Protein AF-A0A3C0PJB9-F1 (afdb_monomer)

Foldseek 3Di:
DDDDDAQDKDWDWDAQPPPRDIDTFIWGFHDWDDDPVDIDTDTHGDDDDPVRVVVVVVSVVVVVVVVVVVPDD

Structure (mmCIF, N/CA/C/O backbone):
data_AF-A0A3C0PJB9-F1
#
_entry.id   AF-A0A3C0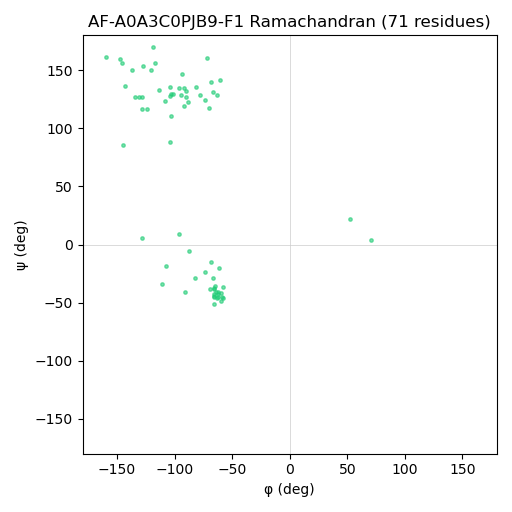PJB9-F1
#
loop_
_atom_site.group_PDB
_atom_site.id
_atom_site.type_symbol
_atom_site.label_atom_id
_atom_site.label_alt_id
_atom_site.label_comp_id
_atom_site.label_asym_id
_atom_site.label_entity_id
_atom_site.label_seq_id
_atom_site.pdbx_PDB_ins_code
_atom_site.Cartn_x
_atom_site.Cartn_y
_atom_site.Cartn_z
_atom_site.occupancy
_atom_site.B_iso_or_equiv
_atom_site.auth_seq_id
_atom_site.auth_comp_id
_atom_site.auth_asym_id
_atom_site.auth_atom_id
_atom_site.pdbx_PDB_model_num
ATOM 1 N N . THR A 1 1 ? 18.557 -12.416 -2.918 1.00 57.38 1 THR A N 1
ATOM 2 C CA . THR A 1 1 ? 17.370 -11.584 -2.647 1.00 57.38 1 THR A CA 1
ATOM 3 C C . THR A 1 1 ? 16.560 -11.576 -3.918 1.00 57.38 1 THR A C 1
ATOM 5 O O . THR A 1 1 ? 17.182 -11.461 -4.965 1.00 57.38 1 THR A O 1
ATOM 8 N N . GLU A 1 2 ? 15.252 -11.817 -3.867 1.00 68.31 2 GLU A N 1
ATOM 9 C CA 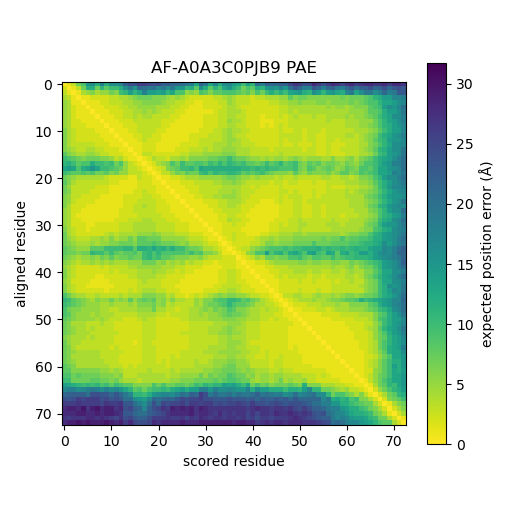. GLU A 1 2 ? 14.414 -11.718 -5.072 1.00 68.31 2 GLU A CA 1
ATOM 10 C C . GLU A 1 2 ? 14.437 -10.267 -5.565 1.00 68.31 2 GLU A C 1
ATOM 12 O O . GLU A 1 2 ? 14.272 -9.345 -4.765 1.00 68.31 2 GLU A O 1
ATOM 17 N N . GLU A 1 3 ? 14.732 -10.069 -6.849 1.00 83.31 3 GLU A N 1
ATOM 18 C CA . GLU A 1 3 ? 14.769 -8.747 -7.469 1.00 83.31 3 GLU A CA 1
ATOM 19 C C . GLU A 1 3 ? 13.368 -8.409 -7.976 1.00 83.31 3 GLU A C 1
ATOM 21 O O . GLU A 1 3 ? 12.768 -9.173 -8.733 1.00 83.31 3 GLU A O 1
ATOM 26 N N . TYR A 1 4 ? 12.818 -7.289 -7.511 1.00 90.88 4 TYR A N 1
ATOM 27 C CA . TYR A 1 4 ? 11.497 -6.834 -7.923 1.00 90.88 4 TYR A CA 1
ATOM 28 C C . TYR A 1 4 ? 11.603 -5.899 -9.127 1.00 90.88 4 TYR A C 1
ATOM 30 O O . TYR A 1 4 ? 12.398 -4.959 -9.134 1.00 90.88 4 TYR A O 1
ATOM 38 N N . GLU A 1 5 ? 10.742 -6.110 -10.118 1.00 94.06 5 GLU A N 1
ATOM 39 C CA . GLU A 1 5 ? 10.721 -5.345 -11.362 1.00 94.06 5 GLU A CA 1
ATOM 40 C C . GLU A 1 5 ? 9.416 -4.564 -11.546 1.00 94.06 5 GLU A C 1
ATOM 42 O O . GLU A 1 5 ? 8.344 -4.907 -11.034 1.00 94.06 5 GLU A O 1
ATOM 47 N N . LYS A 1 6 ? 9.494 -3.493 -12.340 1.00 95.12 6 LYS A N 1
ATOM 48 C CA . LYS A 1 6 ? 8.320 -2.711 -12.729 1.00 95.12 6 LYS A CA 1
ATOM 49 C C . LYS A 1 6 ? 7.328 -3.587 -13.499 1.00 95.12 6 LYS A C 1
ATOM 51 O O . LYS A 1 6 ? 7.710 -4.382 -14.346 1.00 95.12 6 LYS A O 1
ATOM 56 N N . ASN A 1 7 ? 6.040 -3.374 -13.247 1.00 96.00 7 ASN A N 1
ATOM 57 C CA . ASN A 1 7 ? 4.903 -4.133 -13.775 1.00 96.00 7 ASN A CA 1
ATOM 58 C C . ASN A 1 7 ? 4.738 -5.559 -13.224 1.00 96.00 7 ASN A C 1
ATOM 60 O O . ASN A 1 7 ? 3.804 -6.249 -13.636 1.00 96.00 7 ASN A O 1
ATOM 64 N N . MET A 1 8 ? 5.562 -5.996 -12.269 1.00 96.31 8 MET A N 1
ATOM 65 C CA . MET A 1 8 ? 5.281 -7.230 -11.538 1.00 96.31 8 MET A CA 1
ATOM 66 C C . MET A 1 8 ? 4.053 -7.060 -10.638 1.00 96.31 8 MET A C 1
ATOM 68 O O . MET A 1 8 ? 3.863 -6.022 -9.995 1.00 96.31 8 MET A O 1
ATOM 72 N N . VAL A 1 9 ? 3.223 -8.103 -10.588 1.00 96.06 9 VAL A N 1
ATOM 73 C CA . VAL A 1 9 ? 2.116 -8.208 -9.634 1.00 96.06 9 VAL A CA 1
ATOM 74 C C . VAL A 1 9 ? 2.631 -8.902 -8.384 1.00 96.06 9 VAL A C 1
ATOM 76 O O . VAL A 1 9 ? 3.192 -9.992 -8.454 1.00 96.06 9 VAL A O 1
ATOM 79 N N . VAL A 1 10 ? 2.422 -8.266 -7.241 1.00 95.00 10 VAL A N 1
ATOM 80 C CA . VAL A 1 10 ? 2.850 -8.751 -5.931 1.00 95.00 10 VAL A CA 1
ATOM 81 C C . VAL A 1 10 ? 1.673 -8.754 -4.971 1.00 95.00 10 VAL A C 1
ATOM 83 O O . VAL A 1 10 ? 0.738 -7.966 -5.108 1.00 95.00 10 VAL A O 1
ATOM 86 N N . ARG A 1 11 ? 1.729 -9.626 -3.966 1.00 94.94 11 ARG A N 1
ATOM 87 C CA . ARG A 1 11 ? 0.775 -9.622 -2.859 1.00 94.94 11 ARG A CA 1
ATOM 88 C C . ARG A 1 11 ? 1.438 -9.009 -1.639 1.00 94.94 11 ARG A C 1
ATOM 90 O O . ARG A 1 11 ? 2.330 -9.616 -1.053 1.00 94.94 11 ARG A O 1
ATOM 97 N N . ILE A 1 12 ? 0.995 -7.819 -1.257 1.00 94.00 12 ILE A N 1
ATOM 98 C CA . ILE A 1 12 ? 1.537 -7.103 -0.103 1.00 94.00 12 ILE A CA 1
ATOM 99 C C . ILE A 1 12 ? 0.709 -7.407 1.141 1.00 94.00 12 ILE A C 1
ATOM 101 O O . ILE A 1 12 ? -0.502 -7.615 1.067 1.00 94.00 12 ILE A O 1
ATOM 105 N N . THR A 1 13 ? 1.373 -7.447 2.291 1.00 94.62 13 THR A N 1
ATOM 106 C CA . THR A 1 13 ? 0.733 -7.507 3.607 1.00 94.62 13 THR A CA 1
ATOM 107 C C . THR A 1 13 ? 1.374 -6.443 4.479 1.00 94.62 13 THR A C 1
ATOM 109 O O . THR A 1 13 ? 2.598 -6.394 4.572 1.00 94.62 13 THR A O 1
ATOM 112 N N . PHE A 1 14 ? 0.564 -5.587 5.088 1.00 93.00 14 PHE A N 1
ATOM 113 C CA . PHE A 1 14 ? 1.041 -4.528 5.970 1.00 93.00 14 PHE A CA 1
ATOM 114 C C . PHE A 1 14 ? 0.032 -4.260 7.085 1.00 93.00 14 PHE A C 1
ATOM 116 O O . PHE A 1 14 ? -1.144 -4.606 6.969 1.00 93.00 14 PHE A O 1
ATOM 123 N N . THR A 1 15 ? 0.505 -3.643 8.163 1.00 93.50 15 THR A N 1
ATOM 124 C CA . THR A 1 15 ? -0.314 -3.302 9.327 1.00 93.50 15 THR A CA 1
ATOM 125 C C . THR A 1 15 ? -0.418 -1.792 9.440 1.00 93.50 15 THR A C 1
ATOM 127 O O . THR A 1 15 ? 0.595 -1.097 9.349 1.00 93.50 15 THR A O 1
ATOM 130 N N . LEU A 1 16 ? -1.629 -1.285 9.654 1.00 90.62 16 LEU A N 1
ATOM 131 C CA . LEU A 1 16 ? -1.82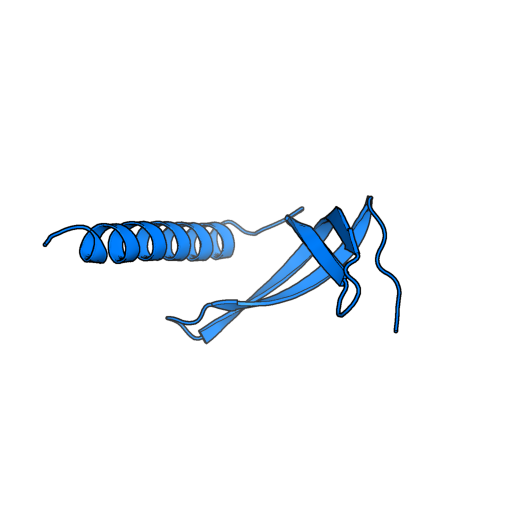6 0.116 10.004 1.00 90.62 16 LEU A CA 1
ATOM 132 C C . LEU A 1 16 ? -1.491 0.330 11.489 1.00 90.62 16 LEU A C 1
ATOM 134 O O . LEU A 1 16 ? -1.998 -0.406 12.340 1.00 90.62 16 LEU A O 1
ATOM 138 N N . PRO A 1 17 ? -0.635 1.314 11.819 1.00 84.19 17 PRO A N 1
ATOM 139 C CA . PRO A 1 17 ? -0.054 1.437 13.154 1.00 84.19 17 PRO A CA 1
ATOM 140 C C . PRO A 1 17 ? -1.080 1.768 14.244 1.00 84.19 17 PRO A C 1
ATOM 142 O O . PRO A 1 17 ? -0.887 1.379 15.391 1.00 84.19 17 PRO A O 1
ATOM 145 N N . GLU A 1 18 ? -2.174 2.456 13.910 1.00 79.06 18 GLU A N 1
ATOM 146 C CA . GLU A 1 18 ? -3.111 2.964 14.923 1.00 79.06 18 GLU A CA 1
ATOM 147 C C . GLU A 1 18 ? -4.131 1.932 15.414 1.00 79.06 18 GLU A C 1
ATOM 149 O O . GLU A 1 18 ? -4.612 2.010 16.540 1.00 79.06 18 GLU A O 1
ATOM 154 N N . ASN A 1 19 ? -4.486 0.964 14.574 1.00 77.12 19 ASN A N 1
ATOM 155 C CA . ASN A 1 19 ? -5.627 0.079 14.815 1.00 77.12 19 ASN A CA 1
ATOM 156 C C . ASN A 1 19 ? -5.275 -1.409 14.690 1.00 77.12 19 ASN A C 1
ATOM 158 O O . ASN A 1 19 ? -6.165 -2.252 14.792 1.00 77.12 19 ASN A O 1
ATOM 162 N N . ASN A 1 20 ? -3.992 -1.740 14.493 1.00 83.62 20 ASN A N 1
ATOM 163 C CA . ASN A 1 20 ? -3.505 -3.104 14.262 1.00 83.62 20 ASN A CA 1
ATOM 164 C C . ASN A 1 20 ? -4.251 -3.836 13.129 1.00 83.62 20 ASN A C 1
ATOM 166 O O . ASN A 1 20 ? -4.260 -5.068 13.081 1.00 83.62 20 ASN A O 1
ATOM 170 N N . ILE A 1 21 ? -4.882 -3.098 12.209 1.00 89.12 21 ILE A N 1
ATOM 171 C CA . ILE A 1 21 ? -5.573 -3.689 11.066 1.00 89.12 21 ILE A CA 1
ATOM 172 C C . ILE A 1 21 ? -4.519 -4.185 10.086 1.00 89.12 21 ILE A C 1
ATOM 174 O O . ILE A 1 21 ? -3.664 -3.423 9.630 1.00 89.12 21 ILE A O 1
ATOM 178 N N . VAL A 1 22 ? -4.600 -5.473 9.756 1.00 92.25 22 VAL A N 1
ATOM 179 C CA . VAL A 1 22 ? -3.753 -6.109 8.748 1.00 92.25 22 VAL A CA 1
ATOM 180 C C . VAL A 1 22 ? -4.458 -6.034 7.402 1.00 92.25 22 VAL A C 1
ATOM 182 O O . VAL A 1 22 ? -5.536 -6.598 7.227 1.00 92.25 22 VAL A O 1
ATOM 185 N N . ILE A 1 23 ? -3.828 -5.368 6.439 1.00 92.25 23 ILE A N 1
ATOM 186 C CA . ILE A 1 23 ? -4.307 -5.272 5.062 1.00 92.25 23 ILE A CA 1
ATOM 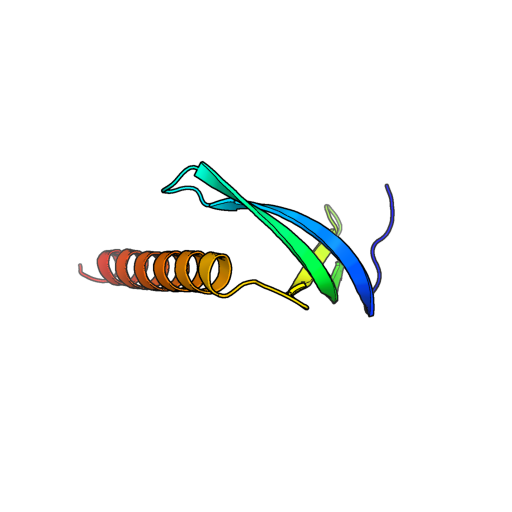187 C C . ILE A 1 23 ? -3.460 -6.195 4.194 1.00 92.25 23 ILE A C 1
ATOM 189 O O . ILE A 1 23 ? -2.230 -6.116 4.187 1.00 92.25 23 ILE A O 1
ATOM 193 N N . ARG A 1 24 ? -4.131 -7.065 3.435 1.00 93.44 24 ARG A N 1
ATOM 194 C CA . ARG A 1 24 ? -3.517 -7.946 2.439 1.00 93.44 24 ARG A CA 1
ATOM 195 C C . ARG A 1 24 ? -4.173 -7.703 1.091 1.00 93.44 24 ARG A C 1
ATOM 197 O O . ARG A 1 24 ? -5.361 -7.958 0.935 1.00 93.44 24 ARG A O 1
ATOM 204 N N . THR A 1 25 ? -3.410 -7.222 0.116 1.00 94.44 25 THR A N 1
ATOM 205 C CA . THR A 1 25 ? -3.952 -6.865 -1.202 1.00 94.44 25 THR A CA 1
ATOM 206 C C . THR A 1 25 ? -2.954 -7.148 -2.318 1.00 94.44 25 THR A C 1
ATOM 208 O O . THR A 1 25 ? -1.742 -7.218 -2.092 1.00 94.44 25 THR A O 1
ATOM 211 N N . ASP A 1 26 ? -3.478 -7.340 -3.524 1.00 95.88 26 ASP A N 1
ATOM 212 C CA . ASP A 1 26 ? -2.673 -7.437 -4.734 1.00 95.88 26 ASP A CA 1
ATOM 213 C C . ASP A 1 26 ? -2.316 -6.031 -5.220 1.00 95.88 26 ASP A C 1
ATOM 215 O O . ASP A 1 26 ? -3.154 -5.122 -5.272 1.00 95.88 26 ASP A O 1
ATOM 219 N N . ALA A 1 27 ? -1.057 -5.851 -5.594 1.00 96.75 27 ALA A N 1
ATOM 220 C CA . ALA A 1 27 ? -0.519 -4.579 -6.028 1.00 96.75 27 ALA A CA 1
ATOM 221 C C . ALA A 1 27 ? 0.381 -4.757 -7.252 1.00 96.75 27 ALA A C 1
ATOM 223 O O . ALA A 1 27 ? 1.003 -5.797 -7.452 1.00 96.75 27 ALA A O 1
ATOM 224 N N . LEU A 1 28 ? 0.437 -3.725 -8.085 1.00 97.62 28 LEU A N 1
ATOM 225 C CA . LEU A 1 28 ? 1.326 -3.645 -9.235 1.00 97.62 28 LEU A CA 1
ATOM 226 C C . LEU A 1 28 ? 2.516 -2.764 -8.881 1.00 97.62 28 LEU A C 1
ATOM 228 O O . LEU A 1 28 ? 2.323 -1.634 -8.437 1.00 97.62 28 LEU A O 1
ATOM 232 N N . ILE A 1 29 ? 3.732 -3.234 -9.125 1.00 97.19 29 ILE A N 1
ATOM 233 C CA . ILE A 1 29 ? 4.922 -2.399 -8.972 1.00 97.19 29 ILE A CA 1
ATOM 234 C C . ILE A 1 29 ? 4.941 -1.345 -10.083 1.00 97.19 29 ILE A C 1
ATOM 236 O O . ILE A 1 29 ? 5.017 -1.670 -11.266 1.00 97.19 29 ILE A O 1
ATOM 240 N N . ILE A 1 30 ? 4.884 -0.069 -9.704 1.00 97.62 30 ILE A N 1
ATOM 241 C CA . ILE A 1 30 ? 4.891 1.072 -10.636 1.00 97.62 30 ILE A CA 1
ATOM 242 C C . ILE A 1 30 ? 6.215 1.839 -10.611 1.00 97.62 30 ILE A C 1
ATOM 244 O O . ILE A 1 30 ? 6.524 2.570 -11.557 1.00 97.62 30 ILE A O 1
ATOM 248 N N . HIS A 1 31 ? 7.006 1.655 -9.554 1.00 96.94 31 HIS A N 1
ATOM 249 C CA . HIS A 1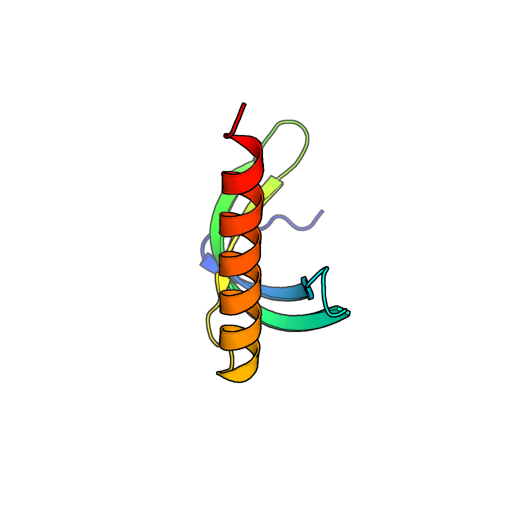 31 ? 8.288 2.309 -9.361 1.00 96.94 31 HIS A CA 1
ATOM 250 C C . HIS A 1 31 ? 9.280 1.356 -8.695 1.00 96.94 31 HIS A C 1
ATOM 252 O O . HIS A 1 31 ? 8.929 0.662 -7.742 1.00 96.94 31 HIS A O 1
ATOM 258 N N . VAL A 1 32 ? 10.513 1.353 -9.195 1.00 95.75 32 VAL A N 1
ATOM 259 C CA . VAL A 1 32 ? 11.651 0.641 -8.613 1.00 95.75 32 VAL A CA 1
ATOM 260 C C . VAL A 1 32 ? 12.820 1.614 -8.610 1.00 95.75 32 VAL A C 1
ATOM 262 O O . VAL A 1 32 ? 13.136 2.198 -9.648 1.00 95.75 32 VAL A O 1
ATOM 265 N N . GLN A 1 33 ? 13.443 1.793 -7.453 1.00 94.81 33 GLN A N 1
ATOM 266 C CA . GLN A 1 33 ? 14.643 2.596 -7.283 1.00 94.81 33 GLN A CA 1
ATOM 267 C C . GLN A 1 33 ? 15.687 1.763 -6.550 1.00 94.81 33 GLN A C 1
ATOM 269 O O . GLN A 1 33 ? 15.505 1.394 -5.393 1.00 94.81 33 GLN A O 1
ATOM 274 N N . ASN A 1 34 ? 16.798 1.493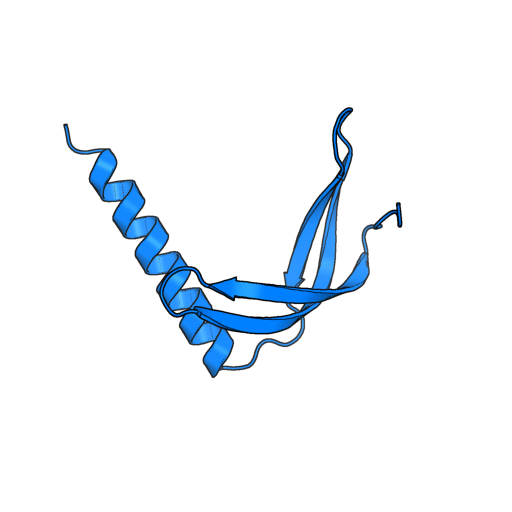 -7.225 1.00 91.69 34 ASN A N 1
ATOM 275 C CA . ASN A 1 34 ? 17.934 0.804 -6.629 1.00 91.69 34 ASN A CA 1
ATOM 276 C C . ASN A 1 34 ? 18.886 1.842 -6.024 1.00 91.69 34 ASN A C 1
ATOM 278 O O . ASN A 1 34 ? 19.215 2.837 -6.671 1.00 91.69 34 ASN A O 1
ATOM 282 N N . THR A 1 35 ? 19.312 1.614 -4.786 1.00 89.25 35 THR A N 1
ATOM 283 C CA . THR A 1 35 ? 20.383 2.366 -4.119 1.00 89.25 35 THR A CA 1
ATOM 284 C C . THR A 1 35 ? 21.528 1.419 -3.775 1.00 89.25 35 THR A C 1
ATOM 286 O O . THR A 1 35 ? 21.364 0.202 -3.849 1.00 89.25 35 THR A O 1
ATOM 289 N N . ASP A 1 36 ? 22.667 1.963 -3.345 1.00 87.88 36 ASP A N 1
ATOM 290 C CA . ASP A 1 36 ? 23.833 1.159 -2.950 1.00 87.88 36 ASP A CA 1
ATOM 291 C C . ASP A 1 36 ? 23.551 0.224 -1.756 1.00 87.88 36 ASP A C 1
ATOM 293 O O . ASP A 1 36 ? 24.278 -0.742 -1.538 1.00 87.88 36 ASP A O 1
ATOM 297 N N . ILE A 1 37 ? 22.504 0.511 -0.971 1.00 87.69 37 ILE A N 1
ATOM 298 C CA . ILE A 1 37 ? 22.196 -0.174 0.295 1.00 87.69 37 ILE A CA 1
ATOM 299 C C . ILE A 1 37 ? 20.926 -1.028 0.179 1.00 87.69 37 ILE A C 1
ATOM 301 O O . ILE A 1 37 ? 20.820 -2.078 0.816 1.00 87.69 37 ILE A O 1
ATOM 305 N N . SER A 1 38 ? 19.943 -0.593 -0.612 1.00 88.00 38 SER A N 1
ATOM 306 C CA . SER A 1 38 ? 18.643 -1.262 -0.716 1.00 88.00 38 SER A CA 1
ATOM 307 C C . SER A 1 38 ? 17.871 -0.909 -1.990 1.00 88.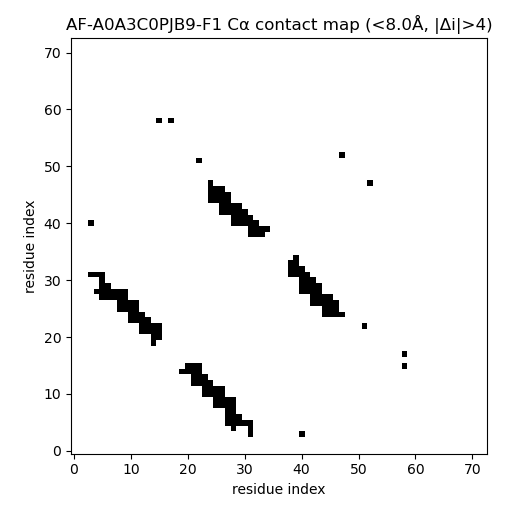00 38 SER A C 1
ATOM 309 O O . SER A 1 38 ? 18.105 0.112 -2.643 1.00 88.00 38 SER A O 1
ATOM 311 N N . GLN A 1 39 ? 16.902 -1.759 -2.324 1.00 90.00 39 GLN A N 1
ATOM 312 C CA . GLN A 1 39 ? 15.901 -1.499 -3.353 1.00 90.00 39 GLN A CA 1
ATOM 313 C C . GLN A 1 39 ? 14.635 -0.909 -2.712 1.00 90.00 39 GLN A C 1
ATOM 315 O O . GLN A 1 39 ? 14.083 -1.481 -1.771 1.00 90.00 39 GLN A O 1
ATOM 320 N N . TYR A 1 40 ? 14.162 0.216 -3.245 1.00 93.12 40 TYR A N 1
ATOM 321 C CA . TYR A 1 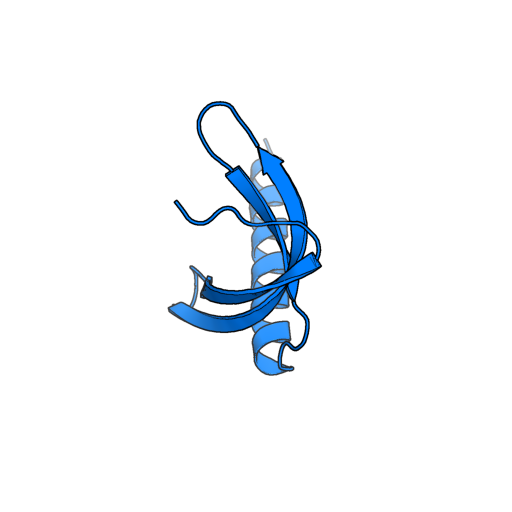40 ? 12.899 0.856 -2.887 1.00 93.12 40 TYR A CA 1
ATOM 322 C C . TYR A 1 40 ? 11.856 0.595 -3.967 1.00 93.12 40 TYR A C 1
ATOM 324 O O . TYR A 1 40 ? 12.131 0.709 -5.163 1.00 93.12 40 TYR A O 1
ATOM 332 N N . ILE A 1 41 ? 10.642 0.251 -3.542 1.00 94.62 41 ILE A N 1
ATOM 333 C CA . ILE A 1 41 ? 9.569 -0.186 -4.435 1.00 94.62 41 ILE A CA 1
ATOM 334 C C . ILE A 1 41 ? 8.317 0.632 -4.142 1.00 94.62 41 ILE A C 1
ATOM 336 O O . ILE A 1 41 ? 7.849 0.693 -3.007 1.00 94.62 41 ILE A O 1
ATOM 340 N N . GLY A 1 42 ? 7.762 1.240 -5.186 1.00 95.81 42 GLY A N 1
ATOM 341 C CA . GLY A 1 42 ? 6.450 1.874 -5.160 1.00 95.81 42 GLY A CA 1
ATOM 342 C C . GLY A 1 42 ? 5.425 0.984 -5.849 1.00 95.81 42 GLY A C 1
ATOM 343 O O . GLY A 1 42 ? 5.632 0.552 -6.988 1.00 95.81 42 GLY A O 1
ATOM 344 N N . VAL A 1 43 ? 4.304 0.731 -5.176 1.00 96.56 43 VAL A N 1
ATOM 345 C CA . VAL A 1 43 ? 3.230 -0.131 -5.679 1.00 96.56 43 VAL A CA 1
ATOM 346 C C . VAL A 1 43 ? 1.903 0.616 -5.790 1.00 96.56 43 VAL A C 1
ATOM 348 O O . VAL A 1 43 ? 1.619 1.527 -5.017 1.00 96.56 43 VAL A O 1
ATOM 351 N N . GLN A 1 44 ? 1.071 0.202 -6.740 1.00 96.12 44 GLN A N 1
ATOM 352 C CA . GLN A 1 44 ? -0.319 0.621 -6.877 1.00 96.12 44 GLN A CA 1
ATOM 353 C C . GLN A 1 44 ? -1.234 -0.542 -6.495 1.00 96.12 44 GLN A C 1
ATOM 355 O O . GLN A 1 44 ? -1.162 -1.607 -7.110 1.00 96.12 44 GLN A O 1
ATOM 360 N N . PHE A 1 45 ? -2.123 -0.343 -5.523 1.00 95.38 45 PHE A N 1
ATOM 361 C CA . PHE A 1 45 ? -3.104 -1.361 -5.138 1.00 95.38 45 PHE A CA 1
ATOM 362 C C . PHE A 1 45 ? -4.101 -1.584 -6.280 1.00 95.38 45 PHE A C 1
ATOM 364 O O . PHE A 1 45 ? -4.606 -0.622 -6.859 1.00 95.38 45 PHE A O 1
ATOM 371 N N . LYS A 1 46 ? -4.353 -2.848 -6.641 1.00 90.75 46 LYS A N 1
ATOM 372 C CA . LYS A 1 46 ? -5.223 -3.195 -7.776 1.00 90.75 46 LYS A CA 1
ATOM 373 C C . LYS A 1 46 ? -6.679 -3.372 -7.369 1.00 90.75 46 LYS A C 1
ATOM 375 O O . LYS A 1 46 ? -7.546 -2.921 -8.101 1.00 90.75 46 LYS A O 1
ATOM 380 N N . ASN A 1 47 ? -6.927 -4.001 -6.222 1.00 84.00 47 ASN A N 1
ATOM 381 C CA . ASN A 1 47 ? -8.267 -4.347 -5.750 1.00 84.00 47 ASN A CA 1
ATOM 382 C C . ASN A 1 47 ? -8.307 -4.212 -4.227 1.00 84.00 47 ASN A C 1
ATOM 384 O O . ASN A 1 47 ? -8.050 -5.172 -3.499 1.00 84.00 47 ASN A O 1
ATOM 388 N N . ILE A 1 48 ? -8.569 -3.001 -3.748 1.00 88.88 48 ILE A N 1
ATOM 389 C CA . ILE A 1 48 ? -8.816 -2.761 -2.330 1.00 88.88 48 ILE A CA 1
ATOM 390 C C . ILE A 1 48 ? -10.326 -2.754 -2.089 1.00 88.88 48 ILE A C 1
ATOM 392 O O . ILE A 1 48 ? -11.063 -2.185 -2.893 1.00 88.88 48 ILE A O 1
ATOM 396 N N . GLY A 1 49 ? -10.787 -3.429 -1.036 1.00 90.31 49 GLY A N 1
ATOM 397 C CA . GLY A 1 49 ? -12.194 -3.395 -0.653 1.00 90.31 49 GLY A CA 1
ATOM 398 C C . GLY A 1 49 ? -12.577 -2.039 -0.063 1.00 90.31 49 GLY A C 1
ATOM 399 O O . GLY A 1 49 ? -11.719 -1.273 0.384 1.00 90.31 49 GLY A O 1
ATOM 400 N N . ASP A 1 50 ? -13.878 -1.741 -0.046 1.00 92.69 50 ASP A N 1
ATOM 401 C CA . ASP A 1 50 ? -14.397 -0.465 0.463 1.00 92.69 50 ASP A CA 1
ATOM 402 C C . ASP A 1 50 ? -13.996 -0.224 1.929 1.00 92.69 50 ASP A C 1
ATOM 404 O O . ASP A 1 50 ? -13.689 0.902 2.326 1.00 92.69 50 ASP A O 1
ATOM 408 N N . ALA A 1 51 ? -13.958 -1.288 2.739 1.00 91.31 51 ALA A N 1
ATOM 409 C CA . ALA A 1 51 ? -13.561 -1.215 4.141 1.00 91.31 51 ALA A CA 1
ATOM 410 C C . ALA A 1 51 ? -12.082 -0.825 4.290 1.00 91.31 51 ALA A C 1
ATOM 412 O O . ALA A 1 51 ? -11.762 0.139 4.986 1.00 91.31 51 ALA A O 1
ATOM 413 N N . GLU A 1 52 ? -11.178 -1.518 3.596 1.00 91.31 52 GLU A N 1
ATOM 414 C CA . GLU A 1 52 ? -9.745 -1.225 3.618 1.00 91.31 52 GLU A CA 1
ATOM 415 C C . GLU A 1 52 ? -9.438 0.151 3.022 1.00 91.31 52 GLU A C 1
ATOM 417 O O . GLU A 1 52 ? -8.574 0.865 3.532 1.00 91.31 52 GLU A O 1
ATOM 422 N N . GLN A 1 53 ? -10.173 0.563 1.985 1.00 93.19 53 GLN A N 1
ATOM 423 C CA . GLN A 1 53 ? -10.047 1.900 1.417 1.00 93.19 53 GLN A CA 1
ATOM 424 C C . GLN A 1 53 ? -10.412 2.985 2.435 1.00 93.19 53 GLN A C 1
ATOM 426 O O . GLN A 1 53 ? -9.717 4.000 2.508 1.00 93.19 53 GLN A O 1
ATOM 431 N N . ASN A 1 54 ? -11.468 2.778 3.227 1.00 93.50 54 ASN A N 1
ATOM 432 C CA . ASN A 1 54 ? -11.848 3.710 4.286 1.00 93.50 54 ASN A CA 1
ATOM 433 C C . ASN A 1 54 ? -10.782 3.768 5.386 1.00 93.50 54 ASN A C 1
ATOM 435 O O . ASN A 1 54 ? -10.349 4.863 5.733 1.00 93.50 54 ASN A O 1
ATOM 439 N N . TYR A 1 55 ? -10.263 2.623 5.845 1.00 92.19 55 TYR A N 1
ATOM 440 C CA . TYR A 1 55 ? -9.178 2.607 6.835 1.00 92.19 55 TYR A CA 1
ATOM 441 C C . TYR A 1 55 ? -7.918 3.329 6.348 1.00 92.19 55 TYR A C 1
ATOM 443 O O . TYR A 1 55 ? -7.310 4.086 7.104 1.00 92.19 55 TYR A O 1
ATOM 451 N N . LEU A 1 56 ? -7.533 3.137 5.083 1.00 91.62 56 LEU A N 1
ATOM 452 C CA . LEU A 1 56 ? -6.406 3.858 4.492 1.00 91.62 56 LEU A CA 1
ATOM 453 C C . LEU A 1 56 ? -6.670 5.354 4.368 1.00 91.62 56 LEU A C 1
ATOM 455 O O . LEU A 1 56 ? -5.775 6.152 4.636 1.00 91.62 56 LEU A O 1
ATOM 459 N N . ARG A 1 57 ? -7.878 5.741 3.945 1.00 92.69 57 ARG A N 1
ATOM 460 C CA . ARG A 1 57 ? -8.259 7.149 3.832 1.00 92.69 57 ARG A CA 1
ATOM 461 C C . ARG A 1 57 ? -8.157 7.834 5.190 1.00 92.69 57 ARG A C 1
ATOM 463 O O . ARG A 1 57 ? -7.524 8.883 5.273 1.00 92.69 57 ARG A O 1
ATOM 470 N N . ASP A 1 58 ? -8.724 7.230 6.226 1.00 92.06 58 ASP A N 1
ATOM 471 C CA . ASP A 1 58 ? -8.702 7.778 7.581 1.00 92.06 58 ASP A CA 1
ATOM 472 C C . ASP A 1 58 ? -7.266 7.893 8.106 1.00 92.06 58 ASP A C 1
ATOM 474 O O . ASP A 1 58 ? -6.873 8.959 8.578 1.00 92.06 58 ASP A O 1
ATOM 478 N N . PHE A 1 59 ? -6.450 6.850 7.915 1.00 90.94 59 PHE A N 1
ATOM 479 C CA . PHE A 1 59 ? -5.031 6.857 8.277 1.00 90.94 59 PHE A CA 1
ATOM 480 C C . PHE A 1 59 ? -4.246 7.985 7.586 1.00 90.94 59 PHE A C 1
ATOM 482 O O . PHE A 1 59 ? -3.479 8.703 8.230 1.00 90.94 59 PHE A O 1
ATOM 489 N N . VAL A 1 60 ? -4.438 8.176 6.277 1.00 91.00 60 VAL A N 1
ATOM 490 C CA . VAL A 1 60 ? -3.756 9.238 5.519 1.00 91.00 60 VAL A CA 1
ATOM 491 C C . VAL A 1 60 ? -4.208 10.618 5.995 1.00 91.00 60 VAL A C 1
ATOM 493 O O . VAL A 1 60 ? -3.372 11.493 6.208 1.00 91.00 60 VAL A O 1
ATOM 496 N N . LEU A 1 61 ? -5.513 10.819 6.201 1.00 92.81 61 LEU A N 1
ATOM 497 C CA . LEU A 1 61 ? -6.053 12.093 6.681 1.00 92.81 61 LEU A CA 1
ATOM 498 C C . LEU A 1 61 ? -5.532 12.447 8.078 1.00 92.81 61 LEU A C 1
ATOM 500 O O . LEU A 1 61 ? -5.155 13.593 8.317 1.00 92.81 61 LEU A O 1
ATOM 504 N N . GLN A 1 62 ? -5.473 11.478 8.991 1.00 90.06 62 GLN A N 1
ATOM 505 C CA . GLN A 1 62 ? -4.893 11.667 10.322 1.00 90.06 62 GLN A CA 1
ATOM 506 C C . GLN A 1 62 ? -3.404 12.009 10.243 1.00 90.06 62 GLN A C 1
ATOM 508 O O . GLN A 1 62 ? -2.969 12.977 10.865 1.00 90.06 62 GLN A O 1
ATOM 513 N N . SER A 1 63 ? -2.645 11.271 9.428 1.00 87.50 63 SER A N 1
ATOM 514 C CA . SER A 1 63 ? -1.205 11.494 9.248 1.00 87.50 63 SER A CA 1
ATOM 515 C C . SER A 1 63 ? -0.909 12.911 8.742 1.00 87.50 63 SER A C 1
ATOM 517 O O . SER A 1 63 ? -0.071 13.609 9.308 1.00 87.50 63 SER A O 1
ATOM 519 N N . LEU A 1 64 ? -1.664 13.385 7.744 1.00 88.94 64 LEU A N 1
ATOM 520 C CA . LEU A 1 64 ? -1.521 14.741 7.200 1.00 88.94 64 LEU A CA 1
ATOM 521 C C . LEU A 1 64 ? -1.851 15.832 8.230 1.00 88.94 64 LEU A C 1
ATOM 523 O O . LEU A 1 64 ? -1.156 16.846 8.307 1.00 88.94 64 LEU A O 1
ATOM 527 N N . ASN A 1 65 ? -2.901 15.630 9.030 1.00 85.88 65 ASN A N 1
ATOM 528 C CA . ASN A 1 65 ? -3.308 16.594 10.051 1.00 85.88 65 ASN A CA 1
ATOM 529 C C . ASN A 1 65 ? -2.292 16.676 11.202 1.00 85.88 65 ASN A C 1
ATOM 531 O O . ASN A 1 65 ? -2.004 17.772 11.693 1.00 85.88 65 ASN A O 1
ATOM 535 N N . ASN A 1 66 ? -1.717 15.538 11.598 1.00 72.19 66 ASN A N 1
ATOM 536 C CA . ASN A 1 66 ? -0.690 15.469 12.636 1.00 72.19 66 ASN A CA 1
ATOM 537 C C . ASN A 1 66 ? 0.608 16.175 12.204 1.00 72.19 66 ASN A C 1
ATOM 539 O O . ASN A 1 66 ? 1.182 16.921 13.000 1.00 72.19 66 ASN A O 1
ATOM 543 N N . ASP A 1 67 ? 1.008 16.053 10.935 1.00 62.44 67 ASP A N 1
ATOM 544 C CA . ASP A 1 67 ? 2.179 16.758 10.395 1.00 62.44 67 ASP A CA 1
ATOM 545 C C . ASP A 1 67 ? 1.985 18.286 10.357 1.00 62.44 67 ASP A C 1
ATOM 547 O O . ASP A 1 67 ? 2.892 19.049 10.703 1.00 62.44 67 ASP A O 1
ATOM 551 N N . THR A 1 68 ? 0.778 18.777 10.043 1.00 54.03 68 THR A N 1
ATOM 552 C CA . THR A 1 68 ? 0.479 20.223 10.104 1.00 54.03 68 THR A CA 1
ATOM 553 C C . THR A 1 68 ? 0.455 20.809 11.523 1.00 54.03 68 THR A C 1
ATOM 555 O O . THR A 1 68 ? 0.535 22.030 11.683 1.00 54.03 68 THR A O 1
ATOM 558 N N . GLY A 1 69 ? 0.394 19.973 12.565 1.00 47.91 69 GLY A N 1
ATOM 559 C CA . GLY A 1 69 ? 0.500 20.400 13.963 1.00 47.91 69 GLY A CA 1
ATOM 560 C C . GLY A 1 69 ? 1.920 20.793 14.389 1.00 47.91 69 GLY A C 1
ATOM 561 O O . GLY A 1 69 ? 2.078 21.601 15.304 1.00 47.91 69 GLY A O 1
ATOM 562 N N . MET A 1 70 ? 2.957 20.288 13.707 1.00 48.31 70 MET A N 1
ATOM 563 C CA . MET A 1 70 ? 4.363 20.564 14.043 1.00 48.31 70 MET A CA 1
ATOM 564 C C . MET A 1 70 ? 4.935 21.827 13.375 1.00 48.31 70 MET A C 1
ATOM 566 O O . MET A 1 70 ? 6.045 22.239 13.705 1.00 48.31 70 MET A O 1
ATOM 570 N N . LEU A 1 71 ? 4.176 22.482 12.488 1.00 47.69 71 LEU A N 1
ATOM 571 C CA . LEU A 1 71 ? 4.567 23.734 11.819 1.00 47.69 71 LEU A CA 1
ATOM 572 C C . LEU A 1 71 ? 4.025 25.003 12.502 1.00 47.69 71 LEU A C 1
ATOM 574 O O . LEU A 1 71 ? 4.149 26.096 11.955 1.00 47.69 71 LEU A O 1
ATOM 578 N N . LYS A 1 72 ? 3.439 24.892 13.701 1.00 46.22 72 LYS A N 1
ATOM 579 C CA . LYS A 1 72 ? 3.061 26.054 14.520 1.00 46.22 72 LYS A CA 1
ATOM 580 C C . LYS A 1 72 ? 4.053 26.250 15.667 1.00 46.22 72 LYS A C 1
ATOM 582 O O . LYS A 1 72 ? 3.833 25.753 16.770 1.00 46.22 72 LYS A O 1
ATOM 587 N N . LYS A 1 73 ? 5.125 26.997 15.407 1.00 37.41 73 LYS A N 1
ATOM 588 C CA . LYS A 1 73 ? 5.878 27.744 16.422 1.00 37.41 73 LYS A CA 1
ATOM 589 C C . LYS A 1 73 ? 6.217 29.123 15.890 1.00 37.41 73 LYS A C 1
ATOM 591 O O . LYS A 1 73 ? 6.627 29.195 14.713 1.00 37.41 73 LYS A O 1
#

pLDDT: mean 86.65, std 14.07, range [37.41, 97.62]

Solvent-accessible surface area (backbone atoms only — not comparable to full-atom values): 4594 Å² total; per-residue (Å²): 129,92,82,83,54,70,73,40,78,44,78,50,74,51,67,45,87,90,75,72,48,74,49,74,39,46,24,34,25,75,39,69,45,81,54,100,87,50,77,48,77,40,68,43,76,72,65,73,52,74,68,59,48,49,55,51,49,53,51,50,54,51,52,54,56,56,57,63,60,75,73,73,124

Mean predicted aligned error: 6.74 Å

Radius of gyration: 15.19 Å; Cα contacts (8 Å, |Δi|>4): 85; chains: 1; bounding box: 38×40×30 Å

Nearest PDB structures (foldseek):
  3dsg-assembly2_B  TM=7.074E-01  e=1.576E-01  Xanthomonas campestris pv. campestris
  4rt0-assembly1_A  TM=7.544E-01  e=3.964E-01  Pseudomonas aeruginosa PAO1
  6bph-assembly1_A-2  TM=7.030E-01  e=9.377E-01  Homo sapiens
  4qqg-assembly7_G  TM=7.552E-01  e=1.734E+00  Homo sapiens
  2eko-assembly1_A  TM=6.943E-01  e=3.208E+00  Homo sapiens

Secondary structure (DSSP, 8-state):
-PPP-TT-EEEEEEE-TTT--EEEEEEEEEEEEE-SS-EEEEEEES---HHHHHHHHHHHHHHHHHHHHTT--

Sequence (73 aa):
TEEYEKNMVVRITFTLPENNIVIRTDALIIHVQNTDISQY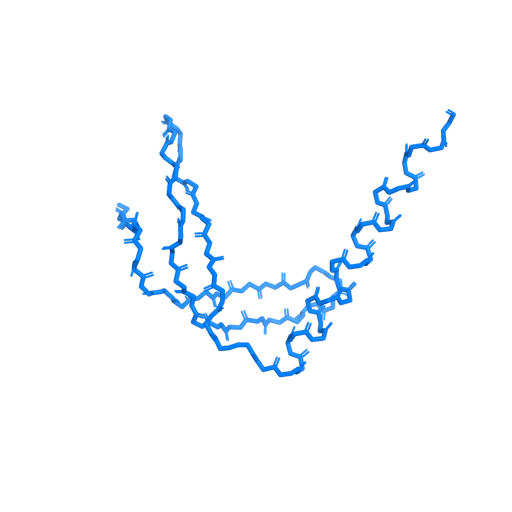IGVQFKNIGDAEQNYLRDFVLQSLNNDTGMLKK